Protein AF-A0A447UKX2-F1 (afdb_monomer_lite)

Foldseek 3Di:
DDDDDFDDDDADPPDLCLVVDDDPRVVVVVVCVVPGDDDPDDDDDDPVDDDDDDDFDQDQWDWDDDPDDDDDVVSVVDTDRDGGHNVVRDDPD

Structure (mmCIF, N/CA/C/O backbone):
data_AF-A0A447UKX2-F1
#
_entry.id   AF-A0A447UKX2-F1
#
loop_
_atom_site.group_PDB
_atom_site.id
_atom_s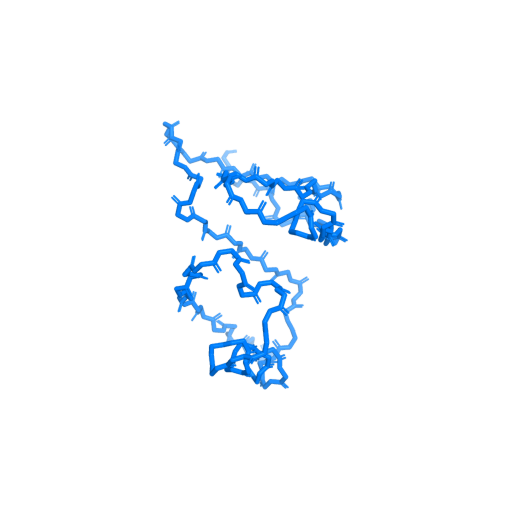ite.type_symbol
_atom_site.label_atom_id
_atom_site.label_alt_id
_atom_site.label_comp_id
_atom_site.label_asym_id
_atom_site.label_entity_id
_atom_site.label_seq_id
_atom_site.pdbx_PDB_ins_code
_atom_site.Cartn_x
_atom_site.Cartn_y
_atom_site.Cartn_z
_atom_site.occupancy
_atom_site.B_iso_or_equiv
_atom_site.auth_seq_id
_atom_site.auth_comp_id
_atom_site.auth_asym_id
_atom_site.auth_atom_id
_atom_site.pdbx_PDB_model_num
ATOM 1 N N . MET A 1 1 ? -21.508 -9.239 22.250 1.00 41.94 1 MET A N 1
ATOM 2 C CA . MET A 1 1 ? -21.085 -9.207 20.832 1.00 41.94 1 MET A CA 1
ATOM 3 C C . MET A 1 1 ? -19.735 -9.894 20.739 1.00 41.94 1 MET A C 1
ATOM 5 O O . MET A 1 1 ? -18.817 -9.452 21.416 1.00 41.94 1 MET A O 1
ATOM 9 N N . SER A 1 2 ? -19.623 -10.998 19.998 1.00 50.25 2 SER A N 1
ATOM 10 C CA . SER A 1 2 ? -18.318 -11.62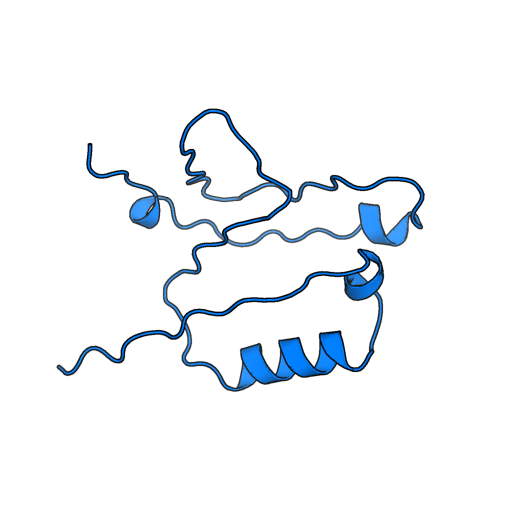4 19.751 1.00 50.25 2 SER A CA 1
ATOM 11 C C . SER A 1 2 ? -17.514 -10.699 18.837 1.00 50.25 2 SER A C 1
ATOM 13 O O . SER A 1 2 ? -17.972 -10.373 17.743 1.00 50.25 2 SER A O 1
ATOM 15 N N . SER A 1 3 ? -16.372 -10.202 19.312 1.00 67.38 3 SER A N 1
ATOM 16 C CA . SER A 1 3 ? -15.445 -9.428 18.487 1.00 67.38 3 SER A CA 1
ATOM 17 C C . SER A 1 3 ? -14.761 -10.392 17.523 1.00 67.38 3 SER A C 1
ATOM 19 O O . SER A 1 3 ? -13.942 -11.211 17.944 1.00 67.38 3 SER A O 1
ATOM 21 N N . THR A 1 4 ? -15.115 -10.339 16.238 1.00 81.06 4 THR A N 1
ATOM 22 C CA . THR A 1 4 ? -14.383 -11.069 15.200 1.00 81.06 4 THR A CA 1
ATOM 23 C C . THR A 1 4 ? -12.955 -10.535 15.167 1.00 81.06 4 THR A C 1
ATOM 25 O O . THR A 1 4 ? -12.723 -9.379 14.812 1.00 81.06 4 THR A O 1
ATOM 28 N N . ARG A 1 5 ? -11.988 -11.362 15.575 1.00 89.44 5 ARG A N 1
ATOM 29 C CA . ARG A 1 5 ? -10.570 -11.000 15.540 1.00 89.44 5 ARG A CA 1
ATOM 30 C C . ARG A 1 5 ? -10.140 -10.822 14.081 1.00 89.44 5 ARG A C 1
ATOM 32 O O . ARG A 1 5 ? -10.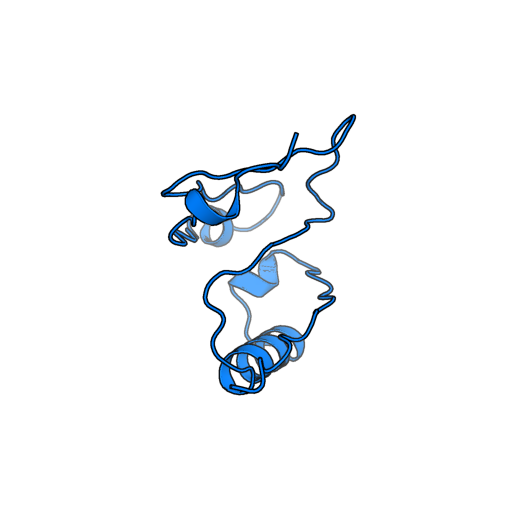290 -11.739 13.279 1.00 89.44 5 ARG A O 1
ATOM 39 N N . MET A 1 6 ? -9.603 -9.647 13.759 1.00 94.75 6 MET A N 1
ATOM 40 C CA . MET A 1 6 ? -9.046 -9.372 12.435 1.00 94.75 6 MET A CA 1
ATOM 41 C C . MET A 1 6 ? -7.770 -10.197 12.208 1.00 94.75 6 MET A C 1
ATOM 43 O O . MET A 1 6 ? -7.001 -10.389 13.157 1.00 94.75 6 MET A O 1
ATOM 47 N N . PRO A 1 7 ? -7.524 -10.687 10.982 1.00 94.31 7 PRO A N 1
ATOM 48 C CA . PRO A 1 7 ? -6.302 -11.413 10.669 1.00 94.31 7 PRO A CA 1
ATOM 49 C C . PRO A 1 7 ? -5.096 -10.473 10.574 1.00 94.31 7 PRO A C 1
ATOM 51 O O . PRO A 1 7 ? -5.231 -9.290 10.262 1.00 94.31 7 PRO A O 1
ATOM 54 N N . ALA A 1 8 ? -3.908 -11.030 10.803 1.00 95.25 8 ALA A N 1
ATOM 55 C CA . ALA A 1 8 ? -2.633 -10.390 10.498 1.00 95.25 8 ALA A CA 1
ATOM 56 C C . ALA A 1 8 ? -2.068 -10.988 9.203 1.00 95.25 8 ALA A C 1
ATOM 58 O O . ALA A 1 8 ? -2.159 -12.198 8.992 1.00 95.25 8 ALA A O 1
ATOM 59 N N . LEU A 1 9 ? -1.487 -10.145 8.349 1.00 95.56 9 LEU A N 1
ATOM 60 C CA . LEU A 1 9 ? -0.918 -10.552 7.065 1.00 95.56 9 LEU A CA 1
ATOM 61 C C . LEU A 1 9 ? 0.572 -10.223 7.018 1.00 95.56 9 LEU A C 1
ATOM 63 O O . LEU A 1 9 ? 0.993 -9.162 7.476 1.00 95.56 9 LEU A O 1
ATOM 67 N N . PHE A 1 10 ? 1.345 -11.108 6.395 1.00 95.25 10 PHE A N 1
ATOM 68 C CA . PHE A 1 10 ? 2.715 -10.843 5.975 1.00 95.25 10 PHE A CA 1
ATOM 69 C C . PHE A 1 10 ? 2.772 -10.917 4.449 1.00 95.25 10 PHE A C 1
ATOM 71 O O . PHE A 1 10 ? 2.457 -11.956 3.869 1.00 95.25 10 PHE A O 1
ATOM 78 N N . LEU A 1 11 ? 3.133 -9.808 3.801 1.00 93.50 11 LEU A N 1
ATOM 79 C CA . LEU A 1 11 ? 3.143 -9.675 2.345 1.00 93.50 11 LEU A CA 1
ATOM 80 C C . LEU A 1 11 ? 4.555 -9.318 1.875 1.00 93.50 11 LEU A C 1
ATOM 82 O O . LEU A 1 11 ? 5.096 -8.281 2.253 1.00 93.50 11 LEU A O 1
ATOM 86 N N . GLY A 1 12 ? 5.145 -10.159 1.024 1.00 92.62 12 GLY A N 1
ATOM 87 C CA . GLY A 1 12 ? 6.370 -9.796 0.313 1.00 92.62 12 GLY A CA 1
ATOM 88 C C . GLY A 1 12 ? 6.047 -8.790 -0.790 1.00 92.62 12 GLY A C 1
ATOM 89 O O . GLY A 1 12 ? 5.359 -9.149 -1.739 1.00 92.62 12 GLY A O 1
ATOM 90 N N . HIS A 1 13 ? 6.528 -7.548 -0.680 1.00 89.94 13 HIS A N 1
ATOM 91 C CA . HIS A 1 13 ? 6.210 -6.478 -1.641 1.00 89.94 13 HIS A CA 1
ATOM 92 C C . HIS A 1 13 ? 6.941 -6.624 -2.987 1.00 89.94 13 HIS A C 1
ATOM 94 O O . HIS A 1 13 ? 6.426 -6.202 -4.023 1.00 89.94 13 HIS A O 1
ATOM 100 N N . GLY A 1 14 ? 8.117 -7.262 -2.996 1.00 91.31 14 GLY A N 1
ATOM 101 C CA . GLY A 1 14 ? 8.883 -7.527 -4.214 1.00 91.31 14 GLY A CA 1
ATOM 102 C C . GLY A 1 14 ? 9.276 -6.250 -4.964 1.00 91.31 14 GLY A C 1
ATOM 103 O O . GLY A 1 14 ? 9.659 -5.253 -4.351 1.00 91.31 14 GLY A O 1
ATOM 104 N N . SER A 1 15 ? 9.198 -6.304 -6.296 1.00 93.75 15 SER A N 1
ATOM 105 C CA . SER A 1 15 ? 9.525 -5.182 -7.182 1.00 93.75 15 SER A CA 1
ATOM 106 C C . SER A 1 15 ? 8.467 -4.068 -7.110 1.00 93.75 15 SER A C 1
ATOM 108 O O . SER A 1 15 ? 7.275 -4.381 -7.180 1.00 93.75 15 SER A O 1
ATOM 110 N N . PRO A 1 16 ? 8.863 -2.776 -7.090 1.00 93.94 16 PRO A N 1
ATOM 111 C CA . PRO A 1 16 ? 7.945 -1.643 -7.241 1.00 93.94 16 PRO A CA 1
ATOM 112 C C . PRO A 1 16 ? 7.040 -1.728 -8.476 1.00 93.94 16 PRO A C 1
ATOM 114 O O . PRO A 1 16 ? 5.926 -1.212 -8.455 1.00 93.94 16 PRO A O 1
ATOM 117 N N . MET A 1 17 ? 7.468 -2.432 -9.530 1.00 96.31 17 MET A N 1
ATOM 118 C CA . MET A 1 17 ? 6.668 -2.632 -10.744 1.00 96.31 17 MET A CA 1
ATOM 119 C C . MET A 1 17 ? 5.318 -3.314 -10.491 1.00 96.31 17 MET A C 1
ATOM 121 O O . MET A 1 17 ? 4.392 -3.110 -11.271 1.00 96.31 17 MET A O 1
ATOM 125 N N . ASN A 1 18 ? 5.153 -4.028 -9.372 1.00 95.88 18 ASN A N 1
ATOM 126 C CA . ASN A 1 18 ? 3.863 -4.589 -8.960 1.00 95.88 18 ASN A CA 1
ATOM 127 C C . ASN A 1 18 ? 2.742 -3.535 -8.846 1.00 95.88 18 ASN A C 1
ATOM 129 O O . ASN A 1 18 ? 1.570 -3.890 -8.877 1.00 95.88 18 ASN A O 1
ATOM 133 N N . VAL A 1 19 ? 3.071 -2.246 -8.725 1.00 93.88 19 VAL A N 1
ATOM 134 C CA . VAL A 1 19 ? 2.086 -1.154 -8.762 1.00 93.88 19 VAL A CA 1
ATOM 135 C C . VAL A 1 19 ? 1.436 -1.007 -10.148 1.00 93.88 19 VAL A C 1
ATOM 137 O O . VAL A 1 19 ? 0.275 -0.617 -10.235 1.00 93.88 19 VAL A O 1
ATOM 140 N N . LEU A 1 20 ? 2.159 -1.331 -11.225 1.00 94.94 20 LEU A N 1
ATOM 141 C CA . LEU A 1 20 ? 1.711 -1.169 -12.615 1.00 94.94 20 LEU A CA 1
ATOM 142 C C . LEU A 1 20 ? 1.326 -2.493 -13.294 1.00 94.94 20 LEU A C 1
ATOM 144 O O . LEU A 1 20 ? 0.712 -2.484 -14.359 1.00 94.94 20 LEU A O 1
ATOM 148 N N . GLU A 1 21 ? 1.705 -3.629 -12.712 1.00 95.56 21 GLU A N 1
ATOM 149 C CA . GLU A 1 21 ? 1.589 -4.943 -13.343 1.00 95.56 21 GLU A CA 1
ATOM 150 C C . GLU A 1 21 ? 0.369 -5.754 -12.879 1.00 95.56 21 GLU A C 1
ATOM 152 O O . GLU A 1 21 ? -0.008 -5.778 -11.705 1.00 95.56 21 GLU A O 1
ATOM 157 N N . ASP A 1 22 ? -0.193 -6.536 -13.802 1.00 97.06 22 ASP A N 1
ATOM 158 C CA . ASP A 1 22 ? -1.106 -7.635 -13.477 1.00 97.06 22 ASP A CA 1
ATOM 159 C C . ASP A 1 22 ? -0.353 -8.972 -13.532 1.00 97.06 22 ASP A C 1
ATOM 161 O O . ASP A 1 22 ? -0.039 -9.504 -14.600 1.00 97.06 22 ASP A O 1
ATOM 165 N N . ASN A 1 23 ? -0.055 -9.535 -12.363 1.00 96.69 23 ASN A N 1
ATOM 166 C CA . ASN A 1 23 ? 0.679 -10.783 -12.219 1.00 96.69 23 ASN A CA 1
ATOM 167 C C . ASN A 1 23 ? 0.084 -11.650 -11.095 1.00 96.69 23 ASN A C 1
ATOM 169 O O . ASN A 1 23 ? -0.933 -11.324 -10.482 1.00 96.69 23 ASN A O 1
ATOM 173 N N . VAL A 1 24 ? 0.686 -12.815 -10.846 1.00 96.69 24 VAL A N 1
ATOM 174 C CA . VAL A 1 24 ? 0.160 -13.768 -9.855 1.00 96.69 24 VAL A CA 1
ATOM 175 C C . VAL A 1 24 ? 0.092 -13.175 -8.440 1.00 96.69 24 VAL A C 1
ATOM 177 O O . VAL A 1 24 ? -0.852 -13.468 -7.708 1.00 96.69 24 VAL A O 1
ATOM 180 N N . TYR A 1 25 ? 1.035 -12.304 -8.075 1.00 96.62 25 TYR A N 1
ATOM 181 C CA . TYR A 1 25 ? 1.090 -11.672 -6.759 1.00 96.62 25 TYR A CA 1
ATOM 182 C C . TYR A 1 25 ? 0.023 -10.587 -6.623 1.00 96.62 25 TYR A C 1
ATOM 184 O O . TYR A 1 25 ? -0.737 -10.602 -5.656 1.00 96.62 25 TYR A O 1
ATOM 192 N N . THR A 1 26 ? -0.107 -9.699 -7.614 1.00 96.62 26 THR A N 1
ATOM 193 C CA . THR A 1 26 ? -1.093 -8.607 -7.564 1.00 96.62 26 THR A CA 1
ATOM 194 C C . THR A 1 26 ? -2.528 -9.132 -7.604 1.00 96.62 26 THR A C 1
ATOM 196 O O . THR A 1 26 ? -3.395 -8.620 -6.891 1.00 96.62 26 THR A O 1
ATOM 199 N N . ARG A 1 27 ? -2.781 -10.233 -8.326 1.00 97.94 27 ARG A N 1
ATOM 200 C CA . ARG A 1 27 ? -4.066 -10.951 -8.273 1.00 97.94 27 ARG A CA 1
ATOM 201 C C . ARG A 1 27 ? -4.333 -11.589 -6.914 1.00 97.94 27 ARG A C 1
ATOM 203 O O . ARG A 1 27 ? -5.456 -11.491 -6.422 1.00 97.94 27 ARG A O 1
ATOM 210 N N . ALA A 1 28 ? -3.326 -12.199 -6.288 1.00 96.88 28 ALA A N 1
ATOM 211 C CA . ALA A 1 28 ? -3.471 -12.757 -4.945 1.00 96.88 28 ALA A CA 1
ATOM 212 C C . ALA A 1 28 ? -3.783 -11.665 -3.907 1.00 96.88 28 ALA A C 1
ATOM 214 O O . ALA A 1 28 ? -4.672 -11.844 -3.077 1.00 96.88 28 ALA A O 1
ATOM 215 N N . TRP A 1 29 ? -3.118 -10.508 -3.978 1.00 96.75 29 TRP A N 1
ATOM 216 C CA . TRP A 1 29 ? -3.390 -9.380 -3.081 1.00 96.75 29 TRP A CA 1
ATOM 217 C C . TRP A 1 29 ? -4.789 -8.799 -3.276 1.00 96.75 29 TRP A C 1
ATOM 219 O O . TRP A 1 29 ? -5.467 -8.514 -2.290 1.00 96.75 29 TRP A O 1
ATOM 229 N N . ARG A 1 30 ? -5.255 -8.676 -4.527 1.00 97.00 30 ARG A N 1
ATOM 230 C CA . ARG A 1 30 ? -6.634 -8.260 -4.819 1.00 97.00 30 ARG A CA 1
ATOM 231 C C . ARG A 1 30 ? -7.642 -9.241 -4.221 1.00 97.00 30 ARG A C 1
ATOM 233 O O . ARG A 1 30 ? -8.533 -8.819 -3.498 1.00 97.00 30 ARG A O 1
ATOM 240 N N . HIS A 1 31 ? -7.433 -10.541 -4.426 1.00 97.56 31 HIS A N 1
ATOM 241 C CA . HIS A 1 31 ? -8.297 -11.573 -3.858 1.00 97.56 31 HIS A CA 1
ATOM 242 C C . HIS A 1 31 ? -8.344 -11.531 -2.322 1.00 97.56 31 HIS A C 1
ATOM 244 O O . HIS A 1 31 ? -9.412 -11.694 -1.734 1.00 97.56 31 HIS A O 1
ATOM 250 N N . LEU A 1 32 ? -7.215 -11.268 -1.654 1.00 96.00 32 LEU A N 1
ATOM 251 C CA . LEU A 1 32 ? -7.198 -11.036 -0.205 1.00 96.00 32 LEU A CA 1
ATOM 252 C C . LEU A 1 32 ? -8.048 -9.814 0.171 1.00 96.00 32 LEU A C 1
ATOM 254 O O . LEU A 1 32 ? -8.871 -9.902 1.076 1.00 96.00 32 LEU A O 1
ATOM 258 N N . GLY A 1 33 ? -7.900 -8.695 -0.540 1.00 94.75 33 GLY A N 1
ATOM 259 C CA . GLY A 1 33 ? -8.717 -7.496 -0.322 1.00 94.75 33 GLY A CA 1
ATOM 260 C C . GLY A 1 33 ? -10.222 -7.746 -0.466 1.00 94.75 33 GLY A C 1
ATOM 261 O O . GLY A 1 33 ? -11.002 -7.219 0.325 1.00 94.75 33 GLY A O 1
ATOM 262 N N . ASP A 1 34 ? -10.614 -8.592 -1.419 1.00 96.94 34 ASP A N 1
ATOM 263 C CA . ASP A 1 34 ? -12.016 -8.925 -1.695 1.00 96.94 34 ASP A CA 1
ATOM 264 C C . ASP A 1 34 ? -12.623 -9.911 -0.678 1.00 96.94 34 ASP A C 1
ATOM 266 O O . ASP A 1 34 ? -13.840 -9.946 -0.495 1.00 96.94 34 ASP A O 1
ATOM 270 N N . THR A 1 35 ? -11.797 -10.735 -0.025 1.00 96.00 35 THR A N 1
ATOM 271 C CA . THR A 1 35 ? -12.258 -11.834 0.848 1.00 96.00 35 THR A CA 1
ATOM 272 C C . THR A 1 35 ? -12.150 -11.534 2.338 1.00 96.00 35 THR A C 1
ATOM 274 O O . THR A 1 35 ? -12.831 -12.167 3.149 1.00 96.00 35 THR A O 1
ATOM 277 N N . LEU A 1 36 ? -11.302 -10.585 2.727 1.00 94.94 36 LEU A N 1
ATOM 278 C CA . LEU A 1 36 ? -11.099 -10.233 4.125 1.00 94.94 36 LEU A CA 1
ATOM 279 C C . LEU A 1 36 ? -12.267 -9.405 4.685 1.00 94.94 36 LEU A C 1
ATOM 281 O O . LEU A 1 36 ? -12.844 -8.574 3.981 1.00 94.94 36 LEU A O 1
ATOM 285 N N . PRO A 1 37 ? -12.604 -9.569 5.981 1.00 94.31 37 PRO A N 1
ATOM 286 C CA . PRO A 1 37 ? -13.551 -8.672 6.630 1.00 94.31 37 PRO A CA 1
ATOM 287 C C . PRO A 1 37 ? -13.031 -7.233 6.561 1.00 94.31 37 PRO A C 1
ATOM 289 O O . PRO A 1 37 ? -11.836 -6.990 6.728 1.00 94.31 37 PRO A O 1
ATOM 292 N N . ARG A 1 38 ? -13.929 -6.266 6.343 1.00 92.81 38 ARG A N 1
ATOM 293 C CA . ARG A 1 38 ? -13.549 -4.855 6.207 1.00 92.81 38 ARG A CA 1
ATOM 294 C C . ARG A 1 3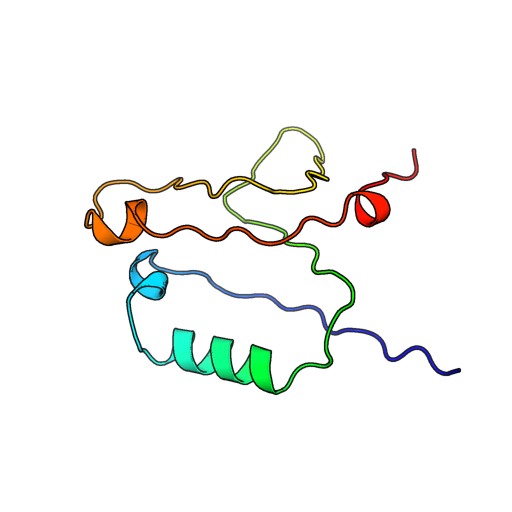8 ? -13.004 -4.310 7.539 1.00 92.81 38 ARG A C 1
ATOM 296 O O . ARG A 1 38 ? -13.768 -4.229 8.505 1.00 92.81 38 ARG A O 1
ATOM 303 N N . PRO A 1 39 ? -11.722 -3.905 7.615 1.00 91.56 39 PRO A N 1
ATOM 304 C CA . PRO A 1 39 ? -11.166 -3.317 8.826 1.00 91.56 39 PRO A CA 1
ATOM 305 C C . PRO A 1 39 ? -11.700 -1.898 9.054 1.00 91.56 39 PRO A C 1
ATOM 307 O O . PRO A 1 39 ? -12.069 -1.198 8.111 1.00 91.56 39 PRO A O 1
ATOM 310 N N . LYS A 1 40 ? -11.674 -1.448 10.313 1.00 89.56 40 LYS A N 1
ATOM 311 C CA . LYS A 1 40 ? -11.866 -0.027 10.656 1.00 89.56 40 LYS A CA 1
ATOM 312 C C . LYS A 1 40 ? -10.625 0.814 10.337 1.00 89.56 40 LYS A C 1
ATOM 314 O O . LYS A 1 40 ? -10.757 1.956 9.926 1.00 89.56 40 LYS A O 1
ATOM 319 N N . ALA A 1 41 ? -9.443 0.229 10.516 1.00 89.69 41 ALA A N 1
ATOM 320 C CA . ALA A 1 41 ? -8.145 0.808 10.191 1.00 89.69 41 ALA A CA 1
ATOM 321 C C . ALA A 1 41 ? -7.140 -0.320 9.910 1.00 89.69 41 ALA A C 1
ATOM 323 O O . ALA A 1 41 ? -7.325 -1.447 10.380 1.00 89.69 41 ALA A O 1
ATOM 324 N N . ILE A 1 42 ? -6.076 -0.018 9.165 1.00 90.69 42 ILE A N 1
ATOM 325 C CA . ILE A 1 42 ? -4.957 -0.935 8.919 1.00 90.69 42 ILE A CA 1
ATOM 326 C C . ILE A 1 42 ? -3.702 -0.318 9.528 1.00 90.69 42 ILE A C 1
ATOM 328 O O . ILE A 1 42 ? -3.361 0.823 9.226 1.00 90.69 42 ILE A O 1
ATOM 332 N N . VAL A 1 43 ? -3.004 -1.087 10.360 1.00 91.38 43 VAL A N 1
ATOM 333 C CA . VAL A 1 43 ? -1.653 -0.744 10.814 1.00 91.38 43 VAL A CA 1
ATOM 334 C C . VAL A 1 43 ? -0.664 -1.412 9.866 1.00 91.38 43 VAL A C 1
ATOM 336 O O . VAL A 1 43 ? -0.666 -2.635 9.734 1.00 91.38 43 VAL A O 1
ATOM 339 N N . VAL A 1 44 ? 0.166 -0.611 9.195 1.00 91.62 44 VAL A N 1
ATOM 340 C CA . VAL A 1 44 ? 1.184 -1.096 8.255 1.00 91.62 44 VAL A CA 1
ATOM 341 C C . VAL A 1 44 ? 2.555 -1.027 8.918 1.00 91.62 44 VAL A C 1
ATOM 343 O O . VAL A 1 44 ? 2.975 0.031 9.377 1.00 91.62 44 VAL A O 1
ATOM 346 N N . VAL A 1 45 ? 3.266 -2.153 8.932 1.00 90.62 45 VAL A N 1
ATOM 347 C CA . VAL A 1 45 ? 4.672 -2.237 9.342 1.00 90.62 45 VAL A CA 1
ATOM 348 C C . VAL A 1 45 ? 5.494 -2.504 8.086 1.00 90.62 45 VAL A C 1
ATOM 350 O O . VAL A 1 45 ? 5.263 -3.502 7.406 1.00 90.62 45 VAL A O 1
ATOM 353 N N . SER A 1 46 ? 6.414 -1.599 7.748 1.00 89.75 46 SER A N 1
ATOM 354 C CA . SER A 1 46 ? 7.175 -1.651 6.494 1.00 89.75 46 SER A CA 1
ATOM 355 C C . SER A 1 46 ? 8.640 -2.003 6.732 1.00 89.75 46 SER A C 1
ATOM 357 O O . SER A 1 46 ? 9.280 -1.430 7.611 1.00 89.75 46 SER A O 1
ATOM 359 N N . ALA A 1 47 ? 9.192 -2.889 5.899 1.00 86.25 47 ALA A N 1
ATOM 360 C CA . ALA A 1 47 ? 10.618 -3.226 5.910 1.00 86.25 47 ALA A CA 1
ATOM 361 C C . ALA A 1 47 ? 11.517 -2.028 5.553 1.00 86.25 47 ALA A C 1
ATOM 363 O O . ALA A 1 47 ? 12.667 -1.971 5.977 1.00 86.25 47 ALA A O 1
ATOM 364 N N . HIS A 1 48 ? 10.990 -1.062 4.797 1.00 88.56 48 HIS A N 1
ATOM 365 C CA . HIS A 1 48 ? 11.727 0.135 4.398 1.00 88.56 48 HIS A CA 1
ATOM 366 C C . HIS A 1 48 ? 11.744 1.214 5.494 1.00 88.56 48 HIS A C 1
ATOM 368 O O . HIS A 1 48 ? 12.485 2.191 5.395 1.00 88.56 48 HIS A O 1
ATOM 374 N N . TRP A 1 49 ? 10.964 1.044 6.569 1.00 83.88 49 TRP A N 1
ATOM 375 C CA . TRP A 1 49 ? 10.927 1.993 7.676 1.00 83.88 49 TRP A CA 1
ATOM 376 C C . TRP A 1 49 ? 11.726 1.474 8.874 1.00 83.88 49 TRP A C 1
ATOM 378 O O . TRP A 1 49 ? 11.184 0.911 9.824 1.00 83.88 49 TRP A O 1
ATOM 388 N N . PHE A 1 50 ? 13.046 1.666 8.815 1.00 82.75 50 PHE A N 1
ATOM 389 C CA . PHE A 1 50 ? 13.976 1.255 9.864 1.00 82.75 50 PHE A CA 1
ATOM 390 C C . PHE A 1 50 ? 14.464 2.464 10.672 1.00 82.75 50 PHE A C 1
ATOM 392 O O . PHE A 1 50 ? 15.193 3.318 10.167 1.00 82.75 50 PHE A O 1
ATOM 399 N N . THR A 1 51 ? 14.054 2.544 11.938 1.00 81.38 51 THR A N 1
ATOM 400 C CA . THR A 1 51 ? 14.344 3.672 12.834 1.00 81.38 51 THR A CA 1
ATOM 401 C C . THR A 1 51 ? 15.105 3.234 14.083 1.00 81.38 51 THR A C 1
ATOM 403 O O . THR A 1 51 ? 15.022 2.087 14.518 1.00 81.38 51 THR A O 1
ATOM 406 N N . ARG A 1 52 ? 15.832 4.165 14.717 1.00 79.94 52 ARG A N 1
ATOM 407 C CA . ARG A 1 52 ? 16.321 3.961 16.090 1.00 79.94 52 ARG A CA 1
ATOM 408 C C . ARG A 1 52 ? 15.150 4.192 17.049 1.00 79.94 52 ARG A C 1
ATOM 410 O O . ARG A 1 52 ? 14.724 5.329 17.218 1.00 79.94 52 ARG A O 1
ATOM 417 N N . GLY A 1 53 ? 14.648 3.118 17.658 1.00 81.75 53 GLY A N 1
ATOM 418 C CA . GLY A 1 53 ? 13.426 3.138 18.473 1.00 81.75 53 GLY A CA 1
ATOM 419 C C . GLY A 1 53 ? 12.155 2.926 17.643 1.00 81.75 53 GLY A C 1
ATOM 420 O O . GLY A 1 53 ? 12.221 2.791 16.421 1.00 81.75 53 GLY A O 1
ATOM 421 N N . THR A 1 54 ? 11.003 2.880 18.313 1.00 82.50 54 THR A N 1
ATOM 422 C CA . THR A 1 54 ? 9.694 2.651 17.680 1.00 82.50 54 THR A CA 1
ATOM 423 C C . THR A 1 54 ? 9.019 3.979 17.359 1.00 82.50 54 THR A C 1
ATOM 425 O O . THR A 1 54 ? 8.831 4.804 18.250 1.00 82.50 54 THR A O 1
ATOM 428 N N . GLY A 1 55 ? 8.640 4.178 16.096 1.00 82.38 55 GLY A N 1
ATOM 429 C CA . GLY A 1 55 ? 7.869 5.334 15.641 1.00 82.38 55 GLY A CA 1
ATOM 430 C C . GLY A 1 55 ? 6.468 4.941 15.177 1.00 82.38 55 GLY A C 1
ATOM 431 O O . GLY A 1 55 ? 6.250 3.823 14.716 1.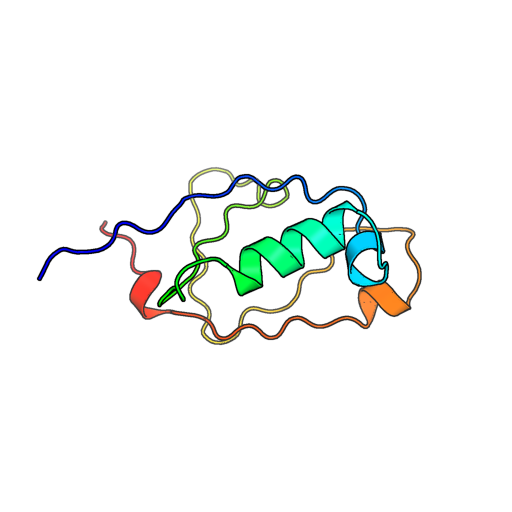00 82.38 55 GLY A O 1
ATOM 432 N N . VAL A 1 56 ? 5.525 5.877 15.278 1.00 81.62 56 VAL A N 1
ATOM 433 C CA . VAL A 1 56 ? 4.165 5.751 14.737 1.00 81.62 56 VAL A CA 1
ATOM 434 C C . VAL A 1 56 ? 3.845 7.027 13.967 1.00 81.62 56 VAL A C 1
ATOM 436 O O . VAL A 1 56 ? 4.090 8.128 14.456 1.00 81.62 56 VAL A O 1
ATOM 439 N N . THR A 1 57 ? 3.294 6.895 12.760 1.00 78.69 57 THR A N 1
ATOM 440 C CA . THR A 1 57 ? 2.715 8.025 12.026 1.00 78.69 57 THR A CA 1
ATOM 441 C C . THR A 1 57 ? 1.200 8.003 12.168 1.00 78.69 57 THR A C 1
ATOM 443 O O . THR A 1 57 ? 0.574 6.986 11.880 1.00 78.69 57 THR A O 1
ATOM 446 N N . ALA A 1 58 ? 0.614 9.136 12.547 1.00 78.31 58 ALA A N 1
ATOM 447 C CA . ALA A 1 58 ? -0.827 9.306 12.740 1.00 78.31 58 ALA A CA 1
ATOM 448 C C . ALA A 1 58 ? -1.362 10.496 11.917 1.00 78.31 58 ALA A C 1
ATOM 450 O O . ALA A 1 58 ? -2.176 11.285 12.388 1.00 78.31 58 ALA A O 1
ATOM 451 N N . MET A 1 59 ? -0.834 10.680 10.702 1.00 75.62 59 MET A N 1
ATOM 452 C CA . MET A 1 59 ? -1.227 11.778 9.813 1.00 75.62 59 MET A CA 1
ATOM 453 C C . MET A 1 59 ? -2.627 11.532 9.255 1.00 75.62 59 MET A C 1
ATOM 455 O O . MET A 1 59 ? -2.893 10.421 8.817 1.00 75.62 59 MET A O 1
ATOM 459 N N . GLU A 1 60 ? -3.477 12.560 9.200 1.00 79.69 60 GLU A N 1
ATOM 460 C CA . GLU A 1 60 ? -4.829 12.492 8.612 1.00 79.69 60 GLU A CA 1
ATOM 461 C C . GLU A 1 60 ? -4.810 12.205 7.101 1.00 79.69 60 GLU A C 1
ATOM 463 O O . GLU A 1 60 ? -5.683 11.517 6.582 1.00 79.69 60 GLU A O 1
ATOM 468 N N . ALA A 1 61 ? -3.774 12.671 6.403 1.00 83.81 61 ALA A N 1
ATOM 469 C CA . ALA A 1 61 ? -3.514 12.370 4.999 1.00 83.81 61 ALA A CA 1
ATOM 470 C C . ALA A 1 61 ? -2.015 12.064 4.813 1.00 83.81 61 ALA A C 1
ATOM 472 O O . ALA A 1 61 ? -1.219 12.979 4.570 1.00 83.81 61 ALA A O 1
ATOM 473 N N . PRO A 1 62 ? -1.585 10.801 4.996 1.00 84.94 62 PRO A N 1
ATOM 474 C CA . PRO A 1 62 ? -0.206 10.394 4.770 1.00 84.94 62 PRO A CA 1
ATOM 475 C C . PRO A 1 62 ? 0.225 10.682 3.329 1.00 84.94 62 PRO A C 1
ATOM 477 O O . PRO A 1 62 ? -0.499 10.403 2.373 1.00 84.94 62 PRO A O 1
ATOM 480 N N . LYS A 1 63 ? 1.430 11.233 3.165 1.00 86.25 63 LYS A N 1
ATOM 481 C CA . LYS A 1 63 ? 2.019 11.426 1.836 1.00 86.25 63 LYS A CA 1
ATOM 482 C C . LYS A 1 63 ? 2.470 10.083 1.270 1.00 86.25 63 LYS A C 1
ATOM 484 O O . LYS A 1 63 ? 3.022 9.260 1.997 1.00 86.25 63 LYS A O 1
ATOM 489 N N . THR A 1 64 ? 2.313 9.895 -0.038 1.00 90.94 64 THR A N 1
ATOM 490 C CA . THR A 1 64 ? 2.978 8.797 -0.749 1.00 90.94 64 THR A CA 1
ATOM 491 C C . THR A 1 64 ? 4.478 9.072 -0.802 1.00 90.94 64 THR A C 1
ATOM 493 O O . THR A 1 64 ? 4.895 10.161 -1.195 1.00 90.94 64 THR A O 1
ATOM 496 N N . ILE A 1 65 ? 5.282 8.103 -0.369 1.00 90.69 65 ILE A N 1
ATOM 497 C CA . ILE A 1 65 ? 6.745 8.172 -0.380 1.00 90.69 65 ILE A CA 1
ATOM 498 C C . ILE A 1 65 ? 7.241 7.172 -1.424 1.00 90.69 65 ILE A C 1
ATOM 500 O O . ILE A 1 65 ? 6.890 5.997 -1.360 1.00 90.69 65 ILE A O 1
ATOM 504 N N . HIS A 1 66 ? 8.060 7.640 -2.364 1.00 92.62 66 HIS A N 1
ATOM 505 C CA . HIS A 1 66 ? 8.762 6.795 -3.330 1.00 92.62 66 HIS A CA 1
ATOM 506 C C . HIS A 1 66 ? 10.212 6.642 -2.873 1.00 92.62 66 HIS A C 1
ATOM 508 O O . HIS A 1 66 ? 11.034 7.529 -3.087 1.00 92.62 66 HIS A O 1
ATOM 514 N N . ASP A 1 67 ? 10.520 5.537 -2.204 1.00 89.94 67 ASP A N 1
ATOM 515 C CA . ASP A 1 67 ? 11.834 5.255 -1.615 1.00 89.94 67 ASP A CA 1
ATOM 516 C C . ASP A 1 67 ? 12.717 4.345 -2.493 1.00 89.94 67 ASP A C 1
ATOM 518 O O . ASP A 1 67 ? 13.679 3.741 -2.021 1.00 89.94 67 ASP A O 1
ATOM 522 N N . PHE A 1 68 ? 12.413 4.275 -3.792 1.00 91.50 68 PHE A N 1
ATOM 523 C CA . PHE A 1 68 ? 13.117 3.477 -4.798 1.00 91.50 68 PHE A CA 1
ATOM 524 C C . PHE A 1 68 ? 13.644 4.329 -5.968 1.00 91.50 68 PHE A C 1
ATOM 526 O O . PHE A 1 68 ? 13.148 5.420 -6.260 1.00 91.50 68 PHE A O 1
ATOM 533 N N . GLY A 1 69 ? 14.655 3.812 -6.677 1.00 93.69 69 GLY A N 1
ATOM 534 C CA . GLY A 1 69 ? 15.365 4.497 -7.765 1.00 93.69 69 GLY A CA 1
ATOM 535 C C . GLY A 1 69 ? 15.510 3.642 -9.028 1.00 93.69 69 GLY A C 1
ATOM 536 O O . GLY A 1 69 ? 15.565 2.419 -8.936 1.00 93.69 69 GLY A O 1
ATOM 537 N N . GLY A 1 70 ? 15.615 4.284 -10.198 1.00 95.31 70 GLY A N 1
ATOM 538 C CA . GLY A 1 70 ? 15.916 3.611 -11.474 1.00 95.31 70 GLY A CA 1
ATOM 539 C C . GLY A 1 70 ? 14.714 2.983 -12.189 1.00 95.31 70 GLY A C 1
ATOM 540 O O . GLY A 1 70 ? 14.898 2.157 -13.079 1.00 95.31 70 GLY A O 1
ATOM 541 N N . PHE A 1 71 ? 13.496 3.366 -11.807 1.00 95.69 71 PHE A N 1
ATOM 542 C CA . PHE A 1 71 ? 12.251 2.829 -12.356 1.00 95.69 71 PHE A CA 1
ATOM 543 C C . PHE A 1 71 ? 11.571 3.803 -13.343 1.00 95.69 71 PHE A C 1
ATOM 545 O O . PHE A 1 71 ? 11.936 4.978 -13.394 1.00 95.69 71 PHE A O 1
ATOM 552 N N . PRO A 1 72 ? 10.588 3.349 -14.148 1.00 96.56 72 PRO A N 1
ATOM 553 C CA . PRO A 1 72 ? 9.844 4.224 -15.057 1.00 96.56 72 PRO A CA 1
ATOM 554 C C . PRO A 1 72 ? 9.090 5.357 -14.342 1.00 96.56 72 PRO A C 1
ATOM 556 O O . PRO A 1 72 ? 8.568 5.161 -13.246 1.00 96.56 72 PRO A O 1
ATOM 559 N N . GLN A 1 73 ? 8.943 6.508 -15.013 1.00 96.62 73 GLN A N 1
ATOM 560 C CA . GLN A 1 73 ? 8.247 7.696 -14.485 1.00 96.62 73 GLN A CA 1
ATOM 561 C C . GLN A 1 73 ? 6.830 7.393 -13.970 1.00 96.62 73 GLN A C 1
ATOM 563 O O . GLN A 1 73 ? 6.443 7.891 -12.920 1.00 96.62 73 GLN A O 1
ATOM 568 N N . ALA A 1 74 ? 6.103 6.493 -14.639 1.00 96.38 74 ALA A N 1
ATOM 569 C CA . ALA A 1 74 ? 4.751 6.094 -14.244 1.00 96.38 74 ALA A CA 1
ATOM 570 C C . ALA A 1 74 ? 4.646 5.589 -12.786 1.00 96.38 74 ALA A C 1
ATOM 572 O O . ALA A 1 74 ? 3.594 5.725 -12.162 1.00 96.38 74 ALA A O 1
ATOM 573 N N . LEU A 1 75 ? 5.725 5.035 -12.214 1.00 95.81 75 LEU A N 1
ATOM 574 C CA . LEU A 1 75 ? 5.751 4.655 -10.798 1.00 95.81 75 LEU A CA 1
ATOM 575 C C . LEU A 1 75 ? 5.821 5.864 -9.862 1.00 95.81 75 LEU A C 1
ATOM 577 O O . LEU A 1 75 ? 5.183 5.852 -8.813 1.00 95.81 75 LEU A O 1
ATOM 581 N N . TYR A 1 76 ? 6.572 6.896 -10.239 1.00 95.38 76 TYR A N 1
ATOM 582 C CA . TYR A 1 76 ? 6.688 8.142 -9.478 1.00 95.38 76 TYR A CA 1
ATOM 583 C C . TYR A 1 76 ? 5.436 9.021 -9.598 1.00 95.38 76 TYR A C 1
ATOM 585 O O . TYR A 1 76 ? 5.171 9.826 -8.712 1.00 95.38 76 TYR A O 1
ATOM 593 N N . ASP A 1 77 ? 4.650 8.833 -10.660 1.00 96.00 77 ASP A N 1
ATOM 594 C CA . ASP A 1 77 ? 3.365 9.517 -10.860 1.00 96.00 77 ASP A CA 1
ATOM 595 C C . ASP A 1 77 ? 2.211 8.844 -10.091 1.00 96.00 77 ASP A C 1
ATOM 597 O O . ASP A 1 77 ? 1.095 9.367 -10.029 1.00 96.00 77 ASP A O 1
ATOM 601 N N . THR A 1 78 ? 2.444 7.662 -9.511 1.00 94.12 78 THR A N 1
ATOM 602 C CA . THR A 1 78 ? 1.411 6.947 -8.760 1.00 94.12 78 THR 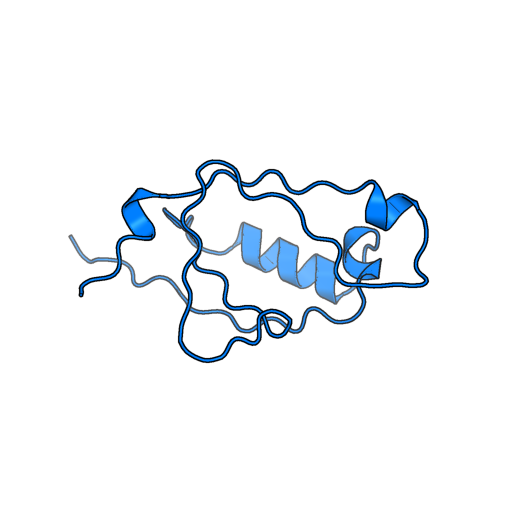A CA 1
ATOM 603 C C . THR A 1 78 ? 1.279 7.513 -7.350 1.00 94.12 78 THR A C 1
ATOM 605 O O . THR A 1 78 ? 2.209 7.459 -6.553 1.00 94.12 78 THR A O 1
ATOM 608 N N . HIS A 1 79 ? 0.080 7.966 -6.991 1.00 93.75 79 HIS A N 1
ATOM 609 C CA . HIS A 1 79 ? -0.225 8.445 -5.645 1.00 93.75 79 HIS A CA 1
ATOM 610 C C . HIS A 1 79 ? -1.220 7.528 -4.932 1.00 93.75 79 HIS A C 1
ATOM 612 O O . HIS A 1 79 ? -2.212 7.083 -5.508 1.00 93.75 79 HIS A O 1
ATOM 618 N N . TYR A 1 80 ? -0.977 7.290 -3.645 1.00 90.94 80 TYR A N 1
ATOM 619 C CA . TYR A 1 80 ? -1.844 6.531 -2.747 1.00 90.94 80 TYR A CA 1
ATOM 620 C C . TYR A 1 80 ? -2.303 7.420 -1.575 1.00 90.94 80 TYR A C 1
ATOM 622 O O . TYR A 1 80 ? -1.687 7.396 -0.506 1.00 90.94 80 TYR A O 1
ATOM 630 N N . PRO A 1 81 ? -3.356 8.241 -1.764 1.00 90.44 81 PRO A N 1
ATOM 631 C CA . PRO A 1 81 ? -3.871 9.156 -0.747 1.00 90.44 81 PRO A CA 1
ATOM 632 C C . PRO A 1 81 ? -4.829 8.429 0.208 1.00 90.44 81 PRO A C 1
ATOM 634 O O . PRO A 1 81 ? -6.030 8.699 0.238 1.00 90.44 81 PRO A O 1
ATOM 637 N N . ALA A 1 82 ? -4.318 7.454 0.960 1.00 88.31 82 ALA A N 1
ATOM 638 C CA . ALA A 1 82 ? -5.135 6.754 1.947 1.00 88.31 82 ALA A CA 1
ATOM 639 C C . ALA A 1 82 ? -5.590 7.731 3.048 1.00 88.31 82 ALA A C 1
ATOM 641 O O . ALA A 1 82 ? -4.774 8.538 3.497 1.00 88.31 82 ALA A O 1
ATOM 642 N N . PRO A 1 83 ? -6.842 7.663 3.532 1.00 87.88 83 PRO A N 1
ATOM 643 C CA . PRO A 1 83 ? -7.225 8.408 4.721 1.00 87.88 83 PRO A CA 1
ATOM 644 C C . PRO A 1 83 ? -6.459 7.856 5.927 1.00 87.88 83 PRO A C 1
ATOM 646 O O . PRO A 1 83 ? -6.384 6.644 6.144 1.00 87.88 83 PRO A O 1
ATOM 649 N N . GLY A 1 84 ? -5.878 8.752 6.711 1.00 84.31 84 GLY A N 1
ATOM 650 C CA . GLY A 1 84 ? -5.275 8.423 7.988 1.00 84.31 84 GLY A CA 1
ATOM 651 C C . GLY A 1 84 ? -6.307 8.086 9.056 1.00 84.31 84 GLY A C 1
ATOM 652 O O . GLY A 1 84 ? -7.489 8.389 8.924 1.00 84.31 84 GLY A O 1
ATOM 653 N N . SER A 1 85 ? -5.843 7.505 10.161 1.00 83.56 85 SER A N 1
ATOM 654 C CA . SER A 1 85 ? -6.656 7.311 11.368 1.00 83.56 85 SER A CA 1
ATOM 655 C C . SER A 1 85 ? -5.893 7.836 12.591 1.00 83.56 85 SER A C 1
ATOM 657 O O . SER A 1 85 ? -5.253 7.056 13.301 1.00 83.56 85 SER A O 1
ATOM 659 N N . PRO A 1 86 ? -5.906 9.167 12.824 1.00 75.88 86 PRO A N 1
ATOM 660 C CA . PRO A 1 86 ? -5.149 9.796 13.909 1.00 75.88 86 PRO A CA 1
ATOM 661 C C . PRO A 1 86 ? -5.512 9.249 15.295 1.00 75.88 86 PRO A C 1
ATOM 663 O O . PRO A 1 86 ? -4.643 9.047 16.138 1.00 75.88 86 PRO A O 1
ATOM 666 N N . GLU A 1 87 ? -6.790 8.927 15.500 1.00 75.81 87 GLU A N 1
ATOM 667 C CA . GLU A 1 87 ? -7.327 8.332 16.730 1.00 75.81 87 GLU A CA 1
ATOM 668 C C . GLU A 1 87 ? -6.772 6.931 17.045 1.00 75.81 87 GLU A C 1
ATOM 670 O O . GLU A 1 87 ? -6.707 6.543 18.209 1.00 75.81 87 GLU A O 1
ATOM 675 N N . THR A 1 88 ? -6.318 6.189 16.028 1.00 66.56 88 THR A N 1
ATOM 676 C CA . THR A 1 88 ? -5.687 4.867 16.187 1.00 66.56 88 THR A CA 1
ATOM 677 C C . THR A 1 88 ? -4.190 4.986 16.506 1.00 66.56 88 THR A C 1
ATOM 679 O O . THR A 1 88 ? -3.581 4.039 16.998 1.00 66.56 88 THR A O 1
ATOM 682 N N . GLY A 1 89 ? -3.582 6.149 16.245 1.00 57.84 89 GLY A N 1
ATOM 683 C CA . GLY A 1 89 ? -2.150 6.407 16.418 1.00 57.84 89 GLY A CA 1
ATOM 684 C C . GLY A 1 89 ? -1.738 6.939 17.793 1.00 57.84 89 GLY A C 1
ATOM 685 O O . GLY A 1 89 ? -0.573 7.289 17.972 1.00 57.84 89 GLY A O 1
ATOM 686 N N . ALA A 1 90 ? -2.654 7.016 18.762 1.00 45.44 90 ALA A N 1
ATOM 687 C CA . ALA A 1 90 ? -2.320 7.421 20.123 1.00 45.44 90 ALA A CA 1
ATOM 688 C C . ALA A 1 90 ? -1.523 6.310 20.825 1.00 45.44 90 ALA A C 1
ATOM 690 O O . ALA A 1 90 ? -2.066 5.281 21.228 1.00 45.44 90 ALA A O 1
ATOM 691 N N . THR A 1 91 ? -0.215 6.507 20.976 1.00 43.09 91 THR A N 1
ATOM 692 C CA . THR A 1 91 ? 0.607 5.686 21.867 1.00 43.09 91 THR A CA 1
ATOM 693 C C . THR A 1 91 ? 0.108 5.836 23.301 1.00 43.09 91 THR A C 1
ATOM 695 O O . THR A 1 91 ? 0.115 6.936 23.846 1.00 43.09 91 THR A O 1
ATOM 698 N N . SER A 1 92 ? -0.275 4.719 23.922 1.00 35.56 92 SER A N 1
ATOM 699 C CA . SER A 1 92 ? -0.247 4.578 25.379 1.00 35.56 92 SER A CA 1
ATOM 700 C C . SER A 1 92 ? 1.204 4.746 25.834 1.00 35.56 92 SER A C 1
ATOM 702 O O . SER A 1 92 ? 2.047 3.901 25.523 1.00 35.56 92 SER A O 1
ATOM 704 N N . GLY A 1 93 ? 1.483 5.848 26.521 1.00 31.98 93 GLY A N 1
ATOM 705 C CA . GLY A 1 93 ? 2.743 6.175 27.179 1.00 31.98 93 GLY A CA 1
ATOM 706 C C . GLY A 1 93 ? 2.459 7.126 28.324 1.00 31.98 93 GLY A C 1
ATOM 707 O O . GLY A 1 93 ? 1.707 8.095 28.077 1.00 31.98 93 GLY A O 1
#

Radius of gyration: 15.6 Å; chains: 1; bounding box: 37×26×42 Å

Secondary structure (DSSP, 8-state):
----PPPP-------GGGGT--SHHHHHHHHHHHHS---S------TT---SS------SSPPP-----S--HHHHT----PPP-GGG-----

pLDDT: mean 86.65, std 14.13, range [31.98, 97.94]

Sequence (93 aa):
MSSTRMPALFLGHGSPMNVLEDNVYTRAWRHLGDTLPRPKAIVVVSAHWFTRGTGVTAMEAPKTIHDFGGFPQALYDTHYPAPGSPETGATSG

InterPro domains:
  IPR014436 Extradiol aromatic ring-opening dioxygenase, DODA-type [cd07363] (7-87)

Organism: Citrobacter koseri (NCBI:txid545)

=== Feature glossary ===
Key to the feature types in this record:

— What the protein is —

Primary structure: the covalent order of the twenty standard amino acids along the backbone. Two proteins with the same sequence will (almost always) fold to the same structure; two with 30% identity often share a fold but not the details.

Database cross-references. InterPro integrates a dozen domain/family signature databases into unified entries with residue-range hits. GO terms attach function/process/location labels with evidence codes. CATH codes position the fold in a four-level structural taxonomy. Organism is the NCBI-taxonomy species name.

— Where its atoms are —

The mmCIF block holds the 3D Cartesian coordinates of each backbone atom (N, Cα, C, O) in ångströms. mmCIF is the PDB's canonical archive format — a tagged-loop text representation of the atomic model.

Six rendered views show the 3D structure from the faces of a cube — i.e. along ±x, ±y, ±z. Rendering representation is drawn randomly per protein from cartoon (secondary-structure ribbons), sticks (backbone bonds), or molecular surface; coloring is either N→C rainbow (blue at the N-terminus through red at the C-terminus) or one color per chain.

— Local backbone conformation —

DSSP 8-state secondary structure assigns each residue one of H (α-helix), G (3₁₀-helix), I (π-helix), E (extended β-strand), B (isolated β-bridge), T (hydrogen-bonded turn), S (bend), or '-' (coil). The assignment is computed from backbone hydrogen-bond geometry via the Kabsch–Sander algorithm.

P-SEA three-state annotation labels each residue as helix, strand, or coil based purely on the geometry of the Cα trace. It serves as a fallback when the full backbone (and thus DSSP) is unavailable.

The φ/ψ torsion pair specifies the backbone conformation at each residue. φ rotates about the N–Cα bond, ψ about the Cα–C bond. Steric clashes forbid most of the (φ, ψ) plane — the allowed regions (α-helix basin, β-sheet basin, left-handed helix) are the Ramachandran-allowed regions.

— Global shape and packing —

The geometric summary reports three shape descriptors. Rg (radius of gyration) measures how spread out the Cα atoms are about their centre of mass; compact globular proteins have small Rg, elongated or unfolded ones large. Cα contacts (<8 Å, |i−j|>4) count long-range residue pairs in spatial proximity — high for tightly packed folds, near zero for rods or random coil. The bounding-box extents give the protein's footprint along x, y, z in Å.

Accessible surface area quantifies burial. A residue with SASA near zero is packed into the hydrophobic core; one with SASA >100 Å² sits on the surface. Computed here via the Shrake–Rupley numerical algorithm with a 1.4 Å probe.

Plot images: a contact map (which residues are close in 3D, as an N×N binary image), a Ramachandran scatter (backbone torsion angles, revealing secondary-structure composition at a glance), and — for AlphaFold structures — a PAE heatmap (pairwise prediction confidence).

— Structural neighborhood —

The Foldseek 3Di string encodes local tertiary geometry as a 20-letter alphabet — one character per residue — derived from the relative positions of nearby Cα atoms. Unlike the amino-acid sequence, 3Di is a direct function of the 3D structure, so two proteins with the same fold have similar 3Di strings even at low sequence identity.

Nearest PDB neighbors are the top structural matches found by Foldseek when searching this structure against the entire Protein Data Bank. Each hit reports a TM-score (0 to 1; >0.5 almost always implies the same fold) and an E-value. These are *structural* homologs — they may share no detectable sequence similarity.

— Confidence and disorder —

For AlphaFold models, the B-factor field carries pLDDT — the model's own estimate of local accuracy on a 0–100 scale. Regions with pLDDT<50 should be treated as essentially unmodeled; they often correspond to intrinsically disordered segments.

B-factor (Debye–Waller factor) reflects atomic displacement in the crystal lattice. It is an experimental observable (units Å²), not a prediction; low values mean the atom is pinned down, high values mean it moves or is heterogeneous across the crystal.

Predicted aligned error is AlphaFold's pairwise confidence. Unlike pLDDT (per-residue), PAE is per-residue-pair and captures whether two parts of the structure are correctly placed relative to each other. Units are ångströms of expected positional error.